Protein AF-A0A509LG08-F1 (afdb_monomer_lite)

pLDDT: mean 90.95, std 9.95, range [50.69, 98.44]

Sequence (136 aa):
MQNAITGLFDFDWSKVDVRCFDVALAITYFCAIWEGNQNGNRDGSLDMEKASIFFKAYQKAFTTEPGPLNGLELKYLPHMIKAANIYVINWVIQDFYNRELIIDPCIHIKYLQHYSRFLTWLEKKCNFNGLGKLFL

Radius of gyration: 16.13 Å; chains: 1; bounding box: 37×37×41 Å

Structure (mmCIF, N/CA/C/O backbone):
data_AF-A0A509LG08-F1
#
_entry.id   AF-A0A509LG08-F1
#
loop_
_atom_site.group_PDB
_atom_site.id
_atom_site.type_symbol
_atom_site.label_atom_id
_atom_site.label_alt_id
_atom_site.label_comp_id
_atom_site.label_asym_id
_atom_site.label_entity_id
_atom_site.label_seq_id
_atom_site.pdbx_PDB_ins_code
_atom_site.Cartn_x
_atom_site.Cartn_y
_atom_site.Cartn_z
_atom_site.occupancy
_atom_site.B_iso_or_equiv
_atom_site.auth_seq_id
_atom_site.auth_comp_id
_atom_site.auth_asym_id
_atom_site.auth_atom_id
_atom_site.pdbx_PDB_model_num
ATOM 1 N N . MET A 1 1 ? -23.347 10.550 -12.294 1.00 50.69 1 MET A N 1
ATOM 2 C CA . MET A 1 1 ? -22.754 9.231 -11.984 1.00 50.69 1 MET A CA 1
ATOM 3 C C . MET A 1 1 ? -22.430 9.201 -10.502 1.00 50.69 1 MET A C 1
ATOM 5 O O . MET A 1 1 ? -21.803 10.137 -10.027 1.00 50.69 1 MET A O 1
ATOM 9 N N . GLN A 1 2 ? -22.912 8.201 -9.763 1.00 61.72 2 GLN A N 1
ATOM 10 C CA . GLN A 1 2 ? -22.456 7.955 -8.392 1.00 61.72 2 GLN A CA 1
ATOM 11 C C . GLN A 1 2 ? -21.087 7.268 -8.471 1.00 61.72 2 GLN A C 1
ATOM 13 O O . GLN A 1 2 ? -20.982 6.204 -9.073 1.00 61.72 2 GLN A O 1
ATOM 18 N N . ASN A 1 3 ? -20.052 7.882 -7.893 1.00 84.81 3 ASN A N 1
ATOM 19 C CA . ASN A 1 3 ? -18.710 7.298 -7.771 1.00 84.81 3 ASN A CA 1
ATOM 20 C C . ASN A 1 3 ? -18.712 6.226 -6.668 1.00 84.81 3 ASN A C 1
ATOM 22 O O . ASN A 1 3 ? -18.149 6.431 -5.594 1.00 84.81 3 ASN A O 1
ATOM 26 N N . ALA A 1 4 ? -19.414 5.120 -6.905 1.00 87.69 4 ALA A N 1
ATOM 27 C CA . ALA A 1 4 ? -19.470 3.974 -6.006 1.00 87.69 4 ALA A CA 1
ATOM 28 C C . ALA A 1 4 ? -18.582 2.840 -6.534 1.00 87.69 4 ALA A C 1
ATOM 30 O O . ALA A 1 4 ? -18.490 2.629 -7.742 1.00 87.69 4 ALA A O 1
ATOM 31 N N . ILE A 1 5 ? -17.944 2.104 -5.620 1.00 88.31 5 ILE A N 1
ATOM 32 C CA . ILE A 1 5 ? -17.227 0.868 -5.951 1.00 88.31 5 ILE A CA 1
ATOM 33 C C . ILE A 1 5 ? -18.262 -0.162 -6.418 1.00 88.31 5 ILE A C 1
ATOM 35 O O . ILE A 1 5 ? -19.248 -0.397 -5.723 1.00 88.31 5 ILE A O 1
ATOM 39 N N . THR A 1 6 ? -18.051 -0.761 -7.590 1.00 93.12 6 THR A N 1
ATOM 40 C CA . THR A 1 6 ? -19.006 -1.693 -8.218 1.00 93.12 6 THR A CA 1
ATOM 41 C C . THR A 1 6 ? -18.628 -3.165 -8.065 1.00 93.12 6 THR A C 1
ATOM 43 O O . THR A 1 6 ? -19.471 -4.028 -8.293 1.00 93.12 6 THR A O 1
ATOM 46 N N . GLY A 1 7 ? -17.393 -3.469 -7.665 1.00 92.31 7 GLY A N 1
ATOM 47 C CA . GLY A 1 7 ? -16.939 -4.835 -7.434 1.00 92.31 7 GLY A CA 1
ATOM 48 C C . GLY A 1 7 ? -15.458 -4.919 -7.078 1.00 92.31 7 GLY A C 1
ATOM 49 O O . GLY A 1 7 ? -14.712 -3.954 -7.247 1.00 92.31 7 GLY A O 1
ATOM 50 N N . LEU A 1 8 ? -15.065 -6.090 -6.584 1.00 93.50 8 LEU A N 1
ATOM 51 C CA . LEU A 1 8 ? -13.684 -6.523 -6.391 1.00 93.50 8 LEU A CA 1
ATOM 52 C C . LEU A 1 8 ? -13.508 -7.807 -7.208 1.00 93.50 8 LEU A C 1
ATOM 54 O O . LEU A 1 8 ? -14.401 -8.654 -7.200 1.00 93.50 8 LEU A O 1
ATOM 58 N N . PHE A 1 9 ? -12.403 -7.926 -7.936 1.00 95.44 9 PHE A N 1
ATOM 59 C CA . PHE A 1 9 ? -12.124 -9.015 -8.877 1.00 95.44 9 PHE A CA 1
ATOM 60 C C . PHE A 1 9 ? -10.646 -9.421 -8.761 1.00 95.44 9 PHE A C 1
ATOM 62 O O . PHE A 1 9 ? -9.911 -8.768 -8.026 1.00 95.44 9 PHE A O 1
ATOM 69 N N . ASP A 1 10 ? -10.230 -10.451 -9.510 1.00 94.06 10 ASP A N 1
ATOM 70 C CA . ASP A 1 10 ? -8.848 -10.967 -9.540 1.00 94.06 10 ASP A CA 1
ATOM 71 C C . ASP A 1 10 ? -8.396 -11.574 -8.194 1.00 94.06 10 ASP A C 1
ATOM 73 O O . ASP A 1 10 ? -7.523 -11.076 -7.485 1.00 94.06 10 ASP A O 1
ATOM 77 N N . PHE A 1 11 ? -9.062 -12.668 -7.807 1.00 95.94 11 PHE A N 1
ATOM 78 C CA . PHE A 1 11 ? -8.801 -13.378 -6.551 1.00 95.94 11 PHE A CA 1
ATOM 79 C C . PHE A 1 11 ? -7.713 -14.459 -6.683 1.00 95.94 11 PHE A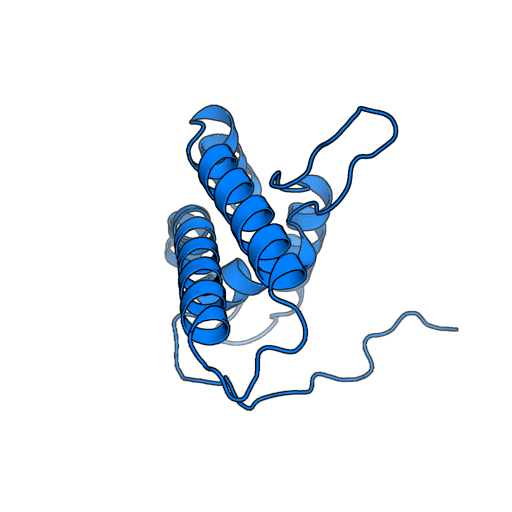 C 1
ATOM 81 O O . PHE A 1 11 ? -7.523 -15.225 -5.739 1.00 95.94 11 PHE A O 1
ATOM 88 N N . ASP A 1 12 ? -6.972 -14.511 -7.795 1.00 94.19 12 ASP A N 1
ATOM 89 C CA . ASP A 1 12 ? -5.991 -15.574 -8.079 1.00 94.19 12 ASP A CA 1
ATOM 90 C C . ASP A 1 12 ? -4.843 -15.619 -7.052 1.00 94.19 12 ASP A C 1
ATOM 92 O O . ASP A 1 12 ? -4.225 -16.661 -6.831 1.00 94.19 12 ASP A O 1
ATOM 96 N N . TRP A 1 13 ? -4.605 -14.502 -6.358 1.00 91.50 13 TRP A N 1
ATOM 97 C CA . TRP A 1 13 ? -3.598 -14.364 -5.300 1.00 91.50 13 TRP A CA 1
ATOM 98 C C . TRP A 1 13 ? -4.180 -14.332 -3.879 1.00 91.50 13 TRP A C 1
ATOM 100 O O . TRP A 1 13 ? -3.458 -14.060 -2.914 1.00 91.50 13 TRP A O 1
ATOM 110 N N . SER A 1 14 ? -5.475 -14.616 -3.727 1.00 93.81 14 SER A N 1
ATOM 111 C CA . SER A 1 14 ? -6.135 -14.630 -2.420 1.00 93.81 14 SER A CA 1
ATOM 112 C C . SER A 1 14 ? -5.677 -15.814 -1.578 1.00 93.81 14 SER A C 1
ATOM 114 O O . SER A 1 14 ? -5.645 -16.957 -2.032 1.00 93.81 14 SER A O 1
ATOM 116 N N . LYS A 1 15 ? -5.344 -15.548 -0.315 1.00 93.62 15 LYS A N 1
ATOM 117 C CA . LYS A 1 15 ? -4.876 -16.553 0.645 1.00 93.62 15 LYS A CA 1
ATOM 118 C C . LYS A 1 15 ? -5.185 -16.123 2.075 1.00 93.62 15 LYS A C 1
ATOM 120 O O . LYS A 1 15 ? -5.424 -14.948 2.339 1.00 93.62 15 LYS A O 1
ATOM 125 N N . VAL A 1 16 ? -5.162 -17.080 3.000 1.00 95.12 16 VAL A N 1
ATOM 126 C CA . VAL A 1 16 ? -5.257 -16.784 4.435 1.00 95.12 16 VAL A CA 1
ATOM 127 C C . VAL A 1 16 ? -3.949 -16.139 4.884 1.00 95.12 16 VAL A C 1
ATOM 129 O O . VAL A 1 16 ? -2.892 -16.761 4.802 1.00 95.12 16 VAL A O 1
ATOM 132 N N . ASP A 1 17 ? -4.034 -14.900 5.355 1.00 94.94 17 ASP A N 1
ATOM 133 C CA . ASP A 1 17 ? -2.900 -14.116 5.843 1.00 94.94 17 ASP A CA 1
ATOM 134 C C . ASP A 1 17 ? -3.363 -13.148 6.948 1.00 94.94 17 ASP A C 1
ATOM 136 O O . ASP A 1 17 ? -4.553 -13.050 7.267 1.00 94.94 17 ASP A O 1
ATOM 140 N N . VAL A 1 18 ? -2.428 -12.422 7.557 1.00 94.88 18 VAL A N 1
ATOM 141 C CA . VAL A 1 18 ? -2.746 -11.383 8.539 1.00 94.88 18 VAL A CA 1
ATOM 142 C C . VAL A 1 18 ? -3.395 -10.178 7.851 1.00 94.88 18 VAL A C 1
ATOM 144 O O . VAL A 1 18 ? -2.843 -9.592 6.923 1.00 94.88 18 VAL A O 1
ATOM 147 N N . ARG A 1 19 ? -4.566 -9.746 8.335 1.00 94.12 19 ARG A N 1
ATOM 148 C CA . ARG A 1 19 ? -5.355 -8.658 7.716 1.00 94.12 19 ARG A CA 1
ATOM 149 C C . ARG A 1 19 ? -4.575 -7.351 7.572 1.00 94.12 19 ARG A C 1
ATOM 151 O O . ARG A 1 19 ? -4.724 -6.635 6.589 1.00 94.12 19 ARG A O 1
ATOM 158 N N . CYS A 1 20 ? -3.724 -7.029 8.548 1.00 96.31 20 CYS A N 1
ATOM 159 C CA . CYS A 1 20 ? -2.900 -5.821 8.497 1.00 96.31 20 CYS A CA 1
ATOM 160 C C . CYS A 1 20 ? -1.863 -5.844 7.363 1.00 96.31 20 CYS A C 1
ATOM 162 O O . CYS A 1 20 ? -1.461 -4.774 6.911 1.00 96.31 20 CYS A O 1
ATOM 164 N N . PHE A 1 21 ? -1.460 -7.023 6.875 1.00 97.88 21 PHE A N 1
ATOM 165 C CA . PHE A 1 21 ? -0.631 -7.138 5.677 1.00 97.88 21 PHE A CA 1
ATOM 166 C C . PHE A 1 21 ? -1.426 -6.799 4.413 1.00 97.88 21 PHE A C 1
ATOM 168 O O . PHE A 1 21 ? -0.928 -6.046 3.584 1.00 97.88 21 PHE A O 1
ATOM 175 N N . ASP A 1 22 ? -2.674 -7.255 4.295 1.00 97.06 22 ASP A N 1
ATOM 176 C CA . ASP A 1 22 ? -3.538 -6.918 3.153 1.00 97.06 22 ASP A CA 1
ATOM 177 C C . ASP A 1 22 ? -3.817 -5.402 3.077 1.00 97.06 22 ASP A C 1
ATOM 179 O O . ASP A 1 22 ? -3.638 -4.758 2.041 1.00 97.06 22 ASP A O 1
ATOM 183 N N . VAL A 1 23 ? -4.102 -4.775 4.225 1.00 97.25 23 VAL A N 1
ATOM 184 C CA . VAL A 1 23 ? -4.216 -3.307 4.339 1.00 97.25 23 VAL A CA 1
ATOM 185 C C . VAL A 1 23 ? -2.910 -2.608 3.956 1.00 97.25 23 VAL A C 1
ATOM 187 O O . VAL A 1 23 ? -2.925 -1.595 3.254 1.00 97.25 23 VAL A O 1
ATOM 190 N N . ALA A 1 24 ? -1.768 -3.134 4.402 1.00 98.38 24 ALA A N 1
ATOM 191 C CA . ALA A 1 24 ? -0.459 -2.596 4.053 1.00 98.38 24 ALA A CA 1
ATOM 192 C C . ALA A 1 24 ? -0.151 -2.709 2.552 1.00 98.38 24 ALA A C 1
ATOM 194 O O . ALA A 1 24 ? 0.430 -1.788 1.969 1.00 98.38 24 ALA A O 1
ATOM 195 N N . LEU A 1 25 ? -0.556 -3.811 1.921 1.00 98.19 25 LEU A N 1
ATOM 196 C CA . LEU A 1 25 ? -0.405 -4.043 0.491 1.00 98.19 25 LEU A CA 1
ATOM 197 C C . LEU A 1 25 ? -1.282 -3.080 -0.315 1.00 98.19 25 LEU A C 1
ATOM 199 O O . LEU A 1 25 ? -0.786 -2.434 -1.238 1.00 98.19 25 LEU A O 1
ATOM 203 N N . ALA A 1 26 ? -2.532 -2.866 0.102 1.00 97.69 26 ALA A N 1
ATOM 204 C CA . ALA A 1 26 ? -3.402 -1.854 -0.489 1.00 97.69 26 ALA A CA 1
ATOM 205 C C . ALA A 1 26 ? -2.815 -0.434 -0.361 1.00 97.69 26 ALA A C 1
ATOM 207 O O . ALA A 1 26 ? -2.777 0.315 -1.338 1.00 97.69 26 ALA A O 1
ATOM 208 N N . ILE A 1 27 ? -2.282 -0.058 0.808 1.00 98.19 27 ILE A N 1
ATOM 209 C CA . ILE A 1 27 ? -1.593 1.233 0.988 1.00 98.19 27 ILE A CA 1
ATOM 210 C C . ILE A 1 27 ? -0.390 1.340 0.041 1.00 98.19 27 ILE A C 1
ATOM 212 O O . ILE A 1 27 ? -0.197 2.382 -0.584 1.00 98.19 27 ILE A O 1
ATOM 216 N N . THR A 1 28 ? 0.388 0.267 -0.102 1.00 98.00 28 THR A N 1
ATOM 217 C CA . THR A 1 28 ? 1.552 0.218 -0.998 1.00 98.00 28 THR A CA 1
ATOM 218 C C . THR A 1 28 ? 1.144 0.443 -2.453 1.00 98.00 28 THR A C 1
ATOM 220 O O . THR A 1 28 ? 1.737 1.284 -3.121 1.00 98.00 28 THR A O 1
ATOM 223 N N . TYR A 1 29 ? 0.100 -0.233 -2.939 1.00 95.88 29 TYR A N 1
ATOM 224 C CA . TYR A 1 29 ? -0.354 -0.084 -4.323 1.00 95.88 29 TYR A CA 1
ATOM 225 C C . TYR A 1 29 ? -1.028 1.257 -4.606 1.00 95.88 29 TYR A C 1
ATOM 227 O O . TYR A 1 29 ? -0.763 1.878 -5.635 1.00 95.88 29 TYR A O 1
ATOM 235 N N . PHE A 1 30 ? -1.905 1.716 -3.713 1.00 96.00 30 PHE A N 1
ATOM 236 C CA . PHE A 1 30 ? -2.752 2.871 -4.001 1.00 96.00 30 PHE A CA 1
ATOM 237 C C . PHE A 1 30 ? -2.164 4.199 -3.535 1.00 96.00 30 PHE A C 1
ATOM 239 O O . PHE A 1 30 ? -2.563 5.238 -4.064 1.00 96.00 30 PHE A O 1
ATOM 246 N N . CYS A 1 31 ? -1.264 4.202 -2.550 1.00 97.06 31 CYS A N 1
ATOM 247 C CA . CYS A 1 31 ? -0.783 5.434 -1.919 1.00 97.06 31 CYS A CA 1
ATOM 248 C C . CYS A 1 31 ? 0.700 5.726 -2.182 1.00 97.06 31 CYS A C 1
ATOM 250 O O . CYS A 1 31 ? 1.134 6.842 -1.896 1.00 97.06 31 CYS A O 1
ATOM 252 N N . ALA A 1 32 ? 1.478 4.788 -2.735 1.00 96.50 32 ALA A N 1
ATOM 253 C CA . ALA A 1 32 ? 2.816 5.098 -3.232 1.00 96.50 32 ALA A CA 1
ATOM 254 C C . ALA A 1 32 ? 2.726 5.950 -4.512 1.00 96.50 32 ALA A C 1
ATOM 256 O O . ALA A 1 32 ? 1.932 5.683 -5.416 1.00 96.50 32 ALA A O 1
ATOM 257 N N . ILE A 1 33 ? 3.522 7.014 -4.574 1.00 95.50 33 ILE A N 1
ATOM 258 C CA . ILE A 1 33 ? 3.502 7.987 -5.669 1.00 95.50 33 ILE A CA 1
ATOM 259 C C . ILE A 1 33 ? 4.409 7.496 -6.798 1.00 95.50 33 ILE A C 1
ATOM 261 O O . ILE A 1 33 ? 5.584 7.245 -6.551 1.00 95.50 33 ILE A O 1
ATOM 265 N N . TRP A 1 34 ? 3.878 7.398 -8.019 1.00 91.56 34 TRP A N 1
ATOM 266 C CA . TRP A 1 34 ? 4.606 6.950 -9.219 1.00 91.56 34 TRP A CA 1
ATOM 267 C C . TRP A 1 34 ? 5.240 8.079 -10.040 1.00 91.56 34 TRP A C 1
ATOM 269 O O . TRP A 1 34 ? 6.240 7.865 -10.721 1.00 91.56 34 TRP A O 1
ATOM 279 N N . GLU A 1 35 ? 4.657 9.278 -10.019 1.00 81.25 35 GLU A N 1
ATOM 280 C CA . GLU A 1 35 ? 5.105 10.404 -10.844 1.00 81.25 35 GLU A CA 1
ATOM 281 C C . GLU A 1 35 ? 5.157 11.704 -10.037 1.00 81.25 35 GLU A C 1
ATOM 283 O O . GLU A 1 35 ? 4.503 11.863 -9.002 1.00 81.25 35 GLU A O 1
ATOM 288 N N . GLY A 1 36 ? 5.992 12.638 -10.495 1.00 62.09 36 GLY A N 1
ATOM 289 C CA . GLY A 1 36 ? 6.129 13.950 -9.876 1.00 62.09 36 GLY A CA 1
ATOM 290 C C . GLY A 1 36 ? 4.849 14.777 -9.955 1.00 62.09 36 GLY A C 1
ATOM 291 O O . GLY A 1 36 ? 4.016 14.590 -10.834 1.00 62.09 36 GLY A O 1
ATOM 292 N N . ASN A 1 37 ? 4.710 15.729 -9.039 1.00 61.09 37 ASN A N 1
ATOM 293 C CA . ASN A 1 37 ? 3.699 16.779 -9.143 1.00 61.09 37 ASN A CA 1
ATOM 294 C C . ASN A 1 37 ? 4.386 18.127 -9.411 1.00 61.09 37 ASN A C 1
ATOM 296 O O . ASN A 1 37 ? 5.599 18.187 -9.615 1.00 61.09 37 ASN A O 1
ATOM 300 N N . GLN A 1 38 ? 3.631 19.228 -9.353 1.00 54.72 38 GLN A N 1
ATOM 301 C CA . GLN A 1 38 ? 4.178 20.588 -9.472 1.00 54.72 38 GLN A CA 1
ATOM 302 C C . GLN A 1 38 ? 5.336 20.915 -8.502 1.00 54.72 38 GLN A C 1
ATOM 304 O O . GLN A 1 38 ? 6.041 21.895 -8.716 1.00 54.72 38 GLN A O 1
ATOM 309 N N . ASN A 1 39 ? 5.570 20.090 -7.472 1.00 59.56 39 ASN A N 1
ATOM 310 C CA . ASN A 1 39 ? 6.638 20.247 -6.483 1.00 59.56 39 ASN A CA 1
ATOM 311 C C . ASN A 1 39 ? 7.845 19.316 -6.746 1.00 59.56 39 ASN A C 1
ATOM 313 O O . ASN A 1 39 ? 8.664 19.106 -5.851 1.00 59.56 39 ASN A O 1
ATOM 317 N N . GLY A 1 40 ? 7.958 18.748 -7.952 1.00 71.81 40 GLY A N 1
ATOM 318 C CA . GLY A 1 40 ? 9.074 17.903 -8.383 1.00 71.81 40 GLY A CA 1
ATOM 319 C C . GLY A 1 40 ? 8.768 16.402 -8.372 1.00 71.81 40 GLY A C 1
ATOM 320 O O . GLY A 1 40 ? 7.644 15.967 -8.116 1.00 71.81 40 GLY A O 1
ATOM 321 N N . ASN A 1 41 ? 9.786 15.591 -8.678 1.00 80.69 41 ASN A N 1
ATOM 322 C CA . ASN A 1 41 ? 9.659 14.135 -8.687 1.00 80.69 41 ASN A CA 1
ATOM 323 C C . ASN A 1 41 ? 9.533 13.590 -7.252 1.00 80.69 41 ASN A C 1
ATOM 325 O O . ASN A 1 41 ? 10.470 13.696 -6.461 1.00 80.69 41 ASN A O 1
ATOM 329 N N . ARG A 1 42 ? 8.375 13.003 -6.933 1.00 91.12 42 ARG A N 1
ATOM 330 C CA . ARG A 1 42 ? 8.079 12.361 -5.642 1.00 91.12 42 ARG A CA 1
ATOM 331 C C . ARG A 1 42 ? 7.949 10.841 -5.761 1.00 91.12 42 ARG A C 1
ATOM 333 O O . ARG A 1 42 ? 7.409 10.211 -4.852 1.00 91.12 42 ARG A O 1
ATOM 340 N N . ASP A 1 43 ? 8.423 10.275 -6.867 1.00 94.94 43 ASP A N 1
ATOM 341 C CA . ASP A 1 43 ? 8.388 8.842 -7.120 1.00 94.94 43 ASP A CA 1
ATOM 342 C C . ASP A 1 43 ? 9.014 8.038 -5.969 1.00 94.94 43 ASP A C 1
ATOM 344 O O . ASP A 1 43 ? 10.106 8.353 -5.484 1.00 94.94 43 ASP A O 1
ATOM 348 N N . GLY A 1 44 ? 8.293 7.014 -5.517 1.00 95.25 44 GLY A N 1
ATOM 349 C CA . GLY A 1 44 ? 8.675 6.189 -4.378 1.00 95.25 44 GLY A CA 1
ATOM 350 C C . GLY A 1 44 ? 8.551 6.913 -3.036 1.00 95.25 44 GLY A C 1
ATOM 351 O O . GLY A 1 44 ? 9.283 6.618 -2.100 1.00 95.25 44 GLY A O 1
ATOM 352 N N . SER A 1 45 ? 7.652 7.886 -2.903 1.00 96.00 45 SER A N 1
ATOM 353 C CA . SER A 1 45 ? 7.214 8.387 -1.593 1.00 96.00 45 SER A CA 1
ATOM 354 C C . SER A 1 45 ? 5.762 8.012 -1.325 1.00 96.00 45 SER A C 1
ATOM 356 O O . SER A 1 45 ? 5.021 7.709 -2.259 1.00 96.00 45 SER A O 1
ATOM 358 N N . LEU A 1 46 ? 5.346 8.017 -0.056 1.00 96.12 46 LEU A N 1
ATOM 359 C CA . LEU A 1 46 ? 3.945 7.800 0.294 1.00 96.12 46 LEU A CA 1
ATOM 360 C C . LEU A 1 46 ? 3.164 9.116 0.262 1.00 96.12 46 LEU A C 1
ATOM 362 O O . LEU A 1 46 ? 3.565 10.103 0.886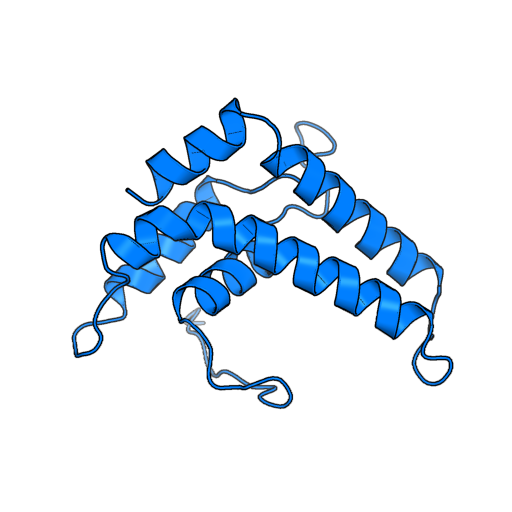 1.00 96.12 46 LEU A O 1
ATOM 366 N N . ASP A 1 47 ? 2.004 9.102 -0.382 1.00 95.81 47 ASP A N 1
ATOM 367 C CA . ASP A 1 47 ? 0.985 10.123 -0.190 1.00 95.81 47 ASP A CA 1
ATOM 368 C C . ASP A 1 47 ? 0.301 9.919 1.172 1.00 95.81 47 ASP A C 1
ATOM 370 O O . ASP A 1 47 ? -0.608 9.100 1.333 1.00 95.81 47 ASP A O 1
ATOM 374 N N . MET A 1 48 ? 0.779 10.656 2.177 1.00 95.44 48 MET A N 1
ATOM 375 C CA . MET A 1 48 ? 0.289 10.564 3.556 1.00 95.44 48 MET A CA 1
ATOM 376 C C . MET A 1 48 ? -1.187 10.965 3.689 1.00 95.44 48 MET A C 1
ATOM 378 O O . MET A 1 48 ? -1.891 10.436 4.547 1.00 95.44 48 MET A O 1
ATOM 382 N N . GLU A 1 49 ? -1.677 11.879 2.852 1.00 95.75 49 GLU A N 1
ATOM 383 C CA . GLU A 1 49 ? -3.077 12.300 2.889 1.00 95.75 49 GLU A CA 1
ATOM 384 C C . GLU A 1 49 ? -3.972 11.195 2.329 1.00 95.75 49 GLU A C 1
ATOM 386 O O . GLU A 1 49 ? -4.917 10.761 2.996 1.00 95.75 49 GLU A O 1
ATOM 391 N N . LYS A 1 50 ? -3.615 10.658 1.156 1.00 96.25 50 LYS A N 1
ATOM 392 C CA . LYS A 1 50 ? -4.338 9.542 0.538 1.00 96.25 50 LYS A CA 1
ATOM 393 C C . LYS A 1 50 ? -4.338 8.299 1.429 1.00 96.25 50 LYS A C 1
ATOM 395 O O . LYS A 1 50 ? -5.390 7.685 1.609 1.00 96.25 50 LYS A O 1
ATOM 400 N N . ALA A 1 51 ? -3.201 7.977 2.050 1.00 97.56 51 ALA A N 1
ATOM 401 C CA . ALA A 1 51 ? -3.095 6.875 3.004 1.00 97.56 51 ALA A CA 1
ATOM 402 C C . ALA A 1 51 ? -4.006 7.081 4.227 1.00 97.56 51 ALA A C 1
ATOM 404 O O . ALA A 1 51 ? -4.668 6.141 4.662 1.00 97.56 51 ALA A O 1
ATOM 405 N N . SER A 1 52 ? -4.100 8.311 4.751 1.00 97.06 52 SER A N 1
ATOM 406 C CA . SER A 1 52 ? -5.005 8.636 5.861 1.00 97.06 52 SER A CA 1
ATOM 407 C C . SER A 1 52 ? -6.477 8.487 5.470 1.00 97.06 52 SER A C 1
ATOM 409 O O . SER A 1 52 ? -7.257 7.914 6.233 1.00 97.06 52 SER A O 1
ATOM 411 N N . ILE A 1 53 ? -6.864 8.963 4.281 1.00 96.94 53 ILE A N 1
ATOM 412 C CA . ILE A 1 53 ? -8.233 8.830 3.759 1.00 96.94 53 ILE A CA 1
ATOM 413 C C . ILE A 1 53 ? -8.600 7.352 3.600 1.00 96.94 53 ILE A C 1
ATOM 415 O O . ILE A 1 53 ? -9.633 6.921 4.116 1.00 96.94 53 ILE A O 1
ATOM 419 N N . PHE A 1 54 ? -7.736 6.575 2.940 1.00 96.44 54 PHE A N 1
ATOM 420 C CA . PHE A 1 54 ? -7.922 5.138 2.752 1.00 96.44 54 PHE A CA 1
ATOM 421 C C . PHE A 1 54 ? -8.080 4.415 4.094 1.00 96.44 54 PHE A C 1
ATOM 423 O O . PHE A 1 54 ? -9.060 3.705 4.309 1.00 96.44 54 PHE A O 1
ATOM 430 N N . PHE A 1 55 ? -7.156 4.643 5.028 1.00 96.56 55 PHE A N 1
ATOM 431 C CA . PHE A 1 55 ? -7.150 3.956 6.314 1.00 96.56 55 PHE A CA 1
ATOM 432 C C . PHE A 1 55 ? -8.379 4.286 7.172 1.00 96.56 55 PHE A C 1
ATOM 434 O O . PHE A 1 55 ? -8.991 3.388 7.749 1.00 96.56 55 PHE A O 1
ATOM 441 N N . LYS A 1 56 ? -8.807 5.555 7.218 1.00 96.00 56 LYS A N 1
ATOM 442 C CA . LYS A 1 56 ? -10.036 5.946 7.931 1.00 96.00 56 LYS A CA 1
ATOM 443 C C . LYS A 1 56 ? -11.276 5.294 7.326 1.00 96.00 56 LYS A C 1
ATOM 445 O O . LYS A 1 56 ? -12.161 4.871 8.069 1.00 96.00 56 LYS A O 1
ATOM 450 N N . ALA A 1 57 ? -11.344 5.207 5.996 1.00 94.81 57 ALA A N 1
ATOM 451 C CA . ALA A 1 57 ? -12.432 4.518 5.313 1.00 94.81 57 ALA A CA 1
ATOM 452 C C . ALA A 1 57 ? -12.432 3.016 5.636 1.00 94.81 57 ALA A C 1
ATOM 454 O O . ALA A 1 57 ? -13.487 2.484 5.976 1.00 94.81 57 ALA A O 1
ATOM 455 N N . TYR A 1 58 ? -11.260 2.369 5.623 1.00 94.50 58 TYR A N 1
ATOM 456 C CA . TYR A 1 58 ? -11.101 0.968 6.017 1.00 94.50 58 TYR A CA 1
ATOM 457 C C . TYR A 1 58 ? -11.602 0.733 7.447 1.00 94.50 58 TYR A C 1
ATOM 459 O O . TYR A 1 58 ? -12.508 -0.068 7.645 1.00 94.50 58 TYR A O 1
ATOM 467 N N . GLN A 1 59 ? -11.101 1.482 8.438 1.00 94.38 59 GLN A N 1
ATOM 468 C CA . GLN A 1 59 ? -11.519 1.321 9.838 1.00 94.38 59 GLN A CA 1
ATOM 469 C C . GLN A 1 59 ? -13.031 1.539 10.025 1.00 94.38 59 GLN A C 1
ATOM 471 O O . GLN A 1 59 ? -13.650 0.850 10.827 1.00 94.38 59 GLN A O 1
ATOM 476 N N . LYS A 1 60 ? -13.641 2.475 9.282 1.00 94.19 60 LYS A N 1
ATOM 477 C CA . LYS A 1 60 ? -15.082 2.773 9.366 1.00 94.19 60 LYS A CA 1
ATOM 478 C C . LYS A 1 60 ? -15.965 1.709 8.704 1.00 94.19 60 LYS A C 1
ATOM 480 O O . LYS A 1 60 ? -17.130 1.588 9.073 1.00 94.19 60 LYS A O 1
ATOM 485 N N . ALA A 1 61 ? -15.449 0.976 7.719 1.00 91.25 61 ALA A N 1
ATOM 486 C CA . ALA A 1 61 ? -16.229 -0.008 6.973 1.00 91.25 61 ALA A CA 1
ATOM 487 C C . ALA A 1 61 ? -16.624 -1.232 7.820 1.00 91.25 61 ALA A C 1
ATOM 489 O O . ALA A 1 61 ? -17.625 -1.879 7.517 1.00 91.25 61 ALA A O 1
ATOM 490 N N . PHE A 1 62 ? -15.884 -1.535 8.891 1.00 85.06 62 PHE A N 1
ATOM 491 C CA . PHE A 1 62 ? -16.157 -2.687 9.749 1.00 85.06 62 PHE A CA 1
ATOM 492 C C . PHE A 1 62 ? -17.039 -2.305 10.937 1.00 85.06 62 PHE A C 1
ATOM 494 O O . PHE A 1 62 ? -16.599 -1.638 11.872 1.00 85.06 62 PHE A O 1
ATOM 501 N N . THR A 1 63 ? -18.287 -2.772 10.914 1.00 75.69 63 THR A N 1
ATOM 502 C CA . THR A 1 63 ? -19.263 -2.616 12.007 1.00 75.69 63 THR A CA 1
ATOM 503 C C . THR A 1 63 ? -19.486 -3.905 12.804 1.00 75.69 63 THR A C 1
ATOM 505 O O . THR A 1 63 ? -20.195 -3.886 13.808 1.00 75.69 63 THR A O 1
ATOM 508 N N . THR A 1 64 ? -18.877 -5.017 12.382 1.00 77.94 64 THR A N 1
ATOM 509 C CA . THR A 1 64 ? -19.020 -6.355 12.980 1.00 77.94 64 THR A CA 1
ATOM 510 C C . THR A 1 64 ? -17.671 -7.064 13.091 1.00 77.94 64 THR A C 1
ATOM 512 O O . THR A 1 64 ? -16.701 -6.653 12.455 1.00 77.94 64 THR A O 1
ATOM 515 N N . GLU A 1 65 ? -17.620 -8.150 13.868 1.00 82.19 65 GLU A N 1
ATOM 516 C CA . GLU A 1 65 ? -16.446 -9.023 14.036 1.00 82.19 65 GLU A CA 1
ATOM 517 C C . GLU A 1 65 ? -15.828 -9.453 12.687 1.00 82.19 65 GLU A C 1
ATOM 519 O O . GLU 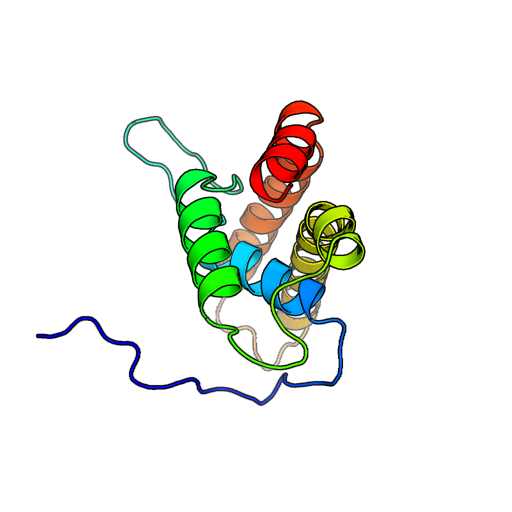A 1 65 ? -16.579 -9.777 11.761 1.00 82.19 65 GLU A O 1
ATOM 524 N N . PRO A 1 66 ? -14.484 -9.471 12.546 1.00 82.88 66 PRO A N 1
ATOM 525 C CA . PRO A 1 66 ? -13.460 -9.189 13.567 1.00 82.88 66 PRO A CA 1
ATOM 526 C C . PRO A 1 66 ? -13.204 -7.694 13.852 1.00 82.88 66 PRO A C 1
ATOM 528 O O . PRO A 1 66 ? -12.245 -7.341 14.535 1.00 82.88 66 PRO A O 1
ATOM 531 N N . GLY A 1 67 ? -14.034 -6.798 13.313 1.00 90.88 67 GLY A N 1
ATOM 532 C CA . GLY A 1 67 ? -13.958 -5.359 13.547 1.00 90.88 67 GLY A CA 1
ATOM 533 C C . GLY A 1 67 ? -12.789 -4.668 12.833 1.00 90.88 67 GLY A C 1
ATOM 534 O O . GLY A 1 67 ? -12.084 -5.287 12.025 1.00 90.88 67 GLY A O 1
ATOM 535 N N . PRO A 1 68 ? -12.576 -3.371 13.120 1.00 94.00 68 PRO A N 1
ATOM 536 C CA . PRO A 1 68 ? -11.423 -2.610 12.640 1.00 94.00 68 PRO A CA 1
ATOM 537 C C . PRO A 1 68 ? -10.088 -3.254 13.058 1.00 94.00 68 PRO A C 1
ATOM 539 O O . PRO A 1 68 ? -10.050 -4.134 13.921 1.00 94.00 68 PRO A O 1
ATOM 542 N N . LEU A 1 69 ? -8.967 -2.802 12.483 1.00 95.38 69 LEU A N 1
ATOM 543 C CA . LEU A 1 69 ? -7.648 -3.230 12.957 1.00 95.38 69 LEU A CA 1
ATOM 544 C C . LEU A 1 69 ? -7.480 -2.862 14.435 1.00 95.38 69 LEU A C 1
ATOM 546 O O . LEU A 1 69 ? -7.716 -1.715 14.830 1.00 95.38 69 LEU A O 1
ATOM 550 N N . ASN A 1 70 ? -7.061 -3.839 15.236 1.00 93.94 70 ASN A N 1
ATOM 551 C CA . ASN A 1 70 ? -6.843 -3.679 16.669 1.00 93.94 70 ASN A CA 1
ATOM 552 C C . ASN A 1 70 ? -5.474 -3.043 16.975 1.00 93.94 70 ASN A C 1
ATOM 554 O O . ASN A 1 70 ? -4.626 -2.882 16.100 1.00 93.94 70 ASN A O 1
ATOM 558 N N . GLY A 1 71 ? -5.212 -2.717 18.244 1.00 94.50 71 GLY A N 1
ATOM 559 C CA . GLY A 1 71 ? -3.969 -2.043 18.641 1.00 94.50 71 GLY A CA 1
ATOM 560 C C . GLY A 1 71 ? -2.678 -2.786 18.262 1.00 94.50 71 GLY A C 1
ATOM 561 O O . GLY A 1 71 ? -1.670 -2.142 17.975 1.00 94.50 71 GLY A O 1
ATOM 562 N N . LEU A 1 72 ? -2.694 -4.124 18.215 1.00 95.31 72 LEU A N 1
ATOM 563 C CA . LEU A 1 72 ? -1.535 -4.913 17.793 1.00 95.31 72 LEU A CA 1
ATOM 564 C C . LEU A 1 72 ? -1.319 -4.793 16.281 1.00 95.31 72 LEU A C 1
ATOM 566 O O . LEU A 1 72 ? -0.204 -4.533 15.835 1.00 95.31 72 LEU A O 1
ATOM 570 N N . GLU A 1 73 ? -2.392 -4.925 15.503 1.00 96.88 73 GLU A N 1
ATOM 571 C CA . GLU A 1 73 ? -2.372 -4.746 14.051 1.00 96.88 73 GLU A CA 1
ATOM 572 C C . GLU A 1 73 ? -1.911 -3.332 13.672 1.00 96.88 73 GLU A C 1
ATOM 574 O O . GLU A 1 73 ? -1.041 -3.190 12.817 1.00 96.88 73 GLU A O 1
ATOM 579 N N . LEU A 1 74 ? -2.406 -2.297 14.358 1.00 96.88 74 LEU A N 1
ATOM 580 C CA . LEU A 1 74 ? -2.007 -0.901 14.137 1.00 96.88 74 LEU A CA 1
ATOM 581 C C . LEU A 1 74 ? -0.540 -0.650 14.479 1.00 96.88 74 LEU A C 1
ATOM 583 O O . LEU A 1 74 ? 0.178 -0.014 13.707 1.00 96.88 74 LEU A O 1
ATOM 587 N N . LYS A 1 75 ? -0.067 -1.200 15.602 1.00 95.62 75 LYS A N 1
ATOM 588 C CA . LYS A 1 75 ? 1.340 -1.110 16.006 1.00 95.62 75 LYS A CA 1
ATOM 589 C C . LYS A 1 75 ? 2.273 -1.685 14.937 1.00 95.62 75 LYS A C 1
ATOM 591 O O . LYS A 1 75 ? 3.349 -1.134 14.709 1.00 95.62 75 LYS A O 1
ATOM 596 N N . TYR A 1 76 ? 1.878 -2.783 14.294 1.00 97.06 76 TYR A N 1
ATOM 597 C CA . TYR A 1 76 ? 2.692 -3.439 13.271 1.00 97.06 76 TYR A CA 1
ATOM 598 C C . TYR A 1 76 ? 2.419 -2.961 11.845 1.00 97.06 76 TYR A C 1
ATOM 600 O O . TYR A 1 76 ? 3.238 -3.235 10.971 1.00 97.06 76 TYR A O 1
ATOM 608 N N . LEU A 1 77 ? 1.353 -2.201 11.592 1.00 97.75 77 LEU A N 1
ATOM 609 C CA . LEU A 1 77 ? 0.999 -1.741 10.250 1.00 97.75 77 LEU A CA 1
ATOM 610 C C . LEU A 1 77 ? 2.144 -0.990 9.531 1.00 97.75 77 LEU A C 1
ATOM 612 O O . LEU A 1 77 ? 2.427 -1.337 8.385 1.00 97.75 77 LEU A O 1
ATOM 616 N N . PRO A 1 78 ? 2.906 -0.068 10.165 1.00 97.25 78 PRO A N 1
ATOM 617 C CA . PRO A 1 78 ? 4.082 0.539 9.527 1.00 97.25 78 PRO A CA 1
ATOM 618 C C . PRO A 1 78 ? 5.151 -0.476 9.091 1.00 97.25 78 PRO A C 1
ATOM 620 O O . PRO A 1 78 ? 5.790 -0.307 8.053 1.00 97.25 78 PRO A O 1
ATOM 623 N N . HIS A 1 79 ? 5.348 -1.541 9.872 1.00 97.31 79 HIS A N 1
ATOM 624 C CA . HIS A 1 79 ? 6.269 -2.625 9.527 1.00 97.31 79 HIS A CA 1
ATOM 625 C C . HIS A 1 79 ? 5.706 -3.499 8.403 1.00 97.31 79 HIS A C 1
ATOM 627 O O . HIS A 1 79 ? 6.452 -3.904 7.515 1.00 97.31 79 HIS A O 1
ATOM 633 N N . MET A 1 80 ? 4.393 -3.732 8.396 1.00 98.25 80 MET A N 1
ATOM 634 C CA . MET A 1 80 ? 3.725 -4.466 7.327 1.00 98.25 80 MET A CA 1
ATOM 635 C C . MET A 1 80 ? 3.763 -3.713 5.998 1.00 98.25 80 MET A C 1
ATOM 637 O O . MET A 1 80 ? 3.907 -4.357 4.971 1.00 98.25 80 MET A O 1
ATOM 641 N N . ILE A 1 81 ? 3.744 -2.374 5.982 1.00 98.44 81 ILE A N 1
ATOM 642 C CA . ILE A 1 81 ? 3.935 -1.587 4.744 1.00 98.44 81 ILE A CA 1
ATOM 643 C C . ILE A 1 81 ? 5.331 -1.824 4.155 1.00 98.44 81 ILE A C 1
ATOM 645 O O . ILE A 1 81 ? 5.472 -2.015 2.948 1.00 98.44 81 ILE A O 1
ATOM 649 N N . LYS A 1 82 ? 6.370 -1.900 4.998 1.00 97.81 82 LYS A N 1
ATOM 650 C CA . LYS A 1 82 ? 7.709 -2.309 4.540 1.00 97.81 82 LYS A CA 1
ATOM 651 C C . LYS A 1 82 ? 7.708 -3.738 3.999 1.00 97.81 82 LYS A C 1
ATOM 653 O O . LYS A 1 82 ? 8.254 -3.975 2.924 1.00 97.81 82 LYS A O 1
ATOM 658 N N . ALA A 1 83 ? 7.092 -4.674 4.722 1.00 98.12 83 ALA A N 1
ATOM 659 C CA . ALA A 1 83 ? 7.013 -6.072 4.305 1.00 98.12 83 ALA A CA 1
ATOM 660 C C . ALA A 1 83 ? 6.253 -6.236 2.978 1.00 98.12 83 ALA A C 1
ATOM 662 O O . ALA A 1 83 ? 6.716 -6.956 2.099 1.00 98.12 83 ALA A O 1
ATOM 663 N N . ALA A 1 84 ? 5.143 -5.518 2.797 1.00 98.25 84 ALA A N 1
ATOM 664 C CA . ALA A 1 84 ? 4.363 -5.491 1.566 1.00 98.25 84 ALA A CA 1
ATOM 665 C C . ALA A 1 84 ? 5.183 -4.933 0.396 1.00 98.25 84 ALA A C 1
ATOM 667 O O . ALA A 1 84 ? 5.212 -5.531 -0.674 1.00 98.25 84 ALA A O 1
ATOM 668 N N . ASN A 1 85 ? 5.936 -3.851 0.602 1.00 98.38 85 ASN A N 1
ATOM 669 C CA . ASN A 1 85 ? 6.835 -3.337 -0.429 1.00 98.38 85 ASN A CA 1
ATOM 670 C C . ASN A 1 85 ? 7.928 -4.353 -0.820 1.00 98.38 85 ASN A C 1
ATOM 672 O O . ASN A 1 85 ? 8.204 -4.536 -2.001 1.00 98.38 85 ASN A O 1
ATOM 676 N N . ILE A 1 86 ? 8.524 -5.057 0.151 1.00 98.19 86 ILE A N 1
ATOM 677 C CA . ILE A 1 86 ? 9.502 -6.130 -0.117 1.00 98.19 86 ILE A CA 1
ATOM 678 C C . ILE A 1 86 ? 8.850 -7.290 -0.878 1.00 98.19 86 ILE A C 1
ATOM 680 O O . ILE A 1 86 ? 9.449 -7.816 -1.815 1.00 98.19 86 ILE A O 1
ATOM 684 N N . TYR A 1 87 ? 7.622 -7.665 -0.510 1.00 97.38 87 TYR A N 1
ATOM 685 C CA . TYR A 1 87 ? 6.838 -8.670 -1.223 1.00 97.38 87 TYR A CA 1
ATOM 686 C C . TYR A 1 87 ? 6.658 -8.290 -2.697 1.00 97.38 87 TYR A C 1
ATOM 688 O O . TYR A 1 87 ? 6.928 -9.114 -3.571 1.00 97.38 87 TYR A O 1
ATOM 696 N N . VAL A 1 88 ? 6.301 -7.033 -2.983 1.00 96.94 88 VAL A N 1
ATOM 697 C CA . VAL A 1 88 ? 6.155 -6.551 -4.361 1.00 96.94 88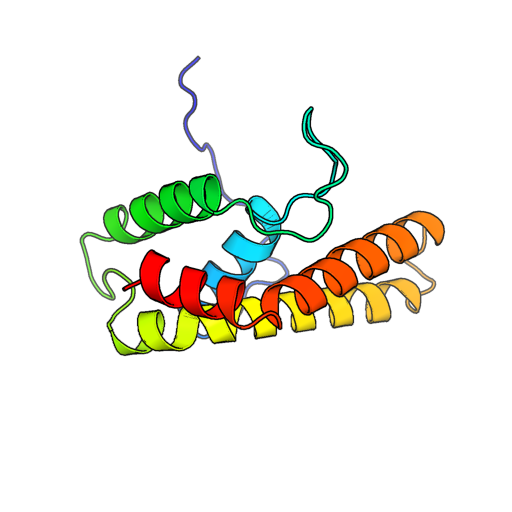 VAL A CA 1
ATOM 698 C C . VAL A 1 88 ? 7.498 -6.522 -5.093 1.00 96.94 88 VAL A C 1
ATOM 700 O O . VAL A 1 88 ? 7.566 -6.986 -6.223 1.00 96.94 88 VAL A O 1
ATOM 703 N N . ILE A 1 89 ? 8.590 -6.070 -4.464 1.00 97.12 89 ILE A N 1
ATOM 704 C CA . ILE A 1 89 ? 9.933 -6.130 -5.075 1.00 97.12 89 ILE A CA 1
ATOM 705 C C . ILE A 1 89 ? 10.285 -7.566 -5.469 1.00 97.12 89 ILE A C 1
ATOM 707 O O . ILE A 1 89 ? 10.744 -7.799 -6.586 1.00 97.12 89 ILE A O 1
ATOM 711 N N . ASN A 1 90 ? 10.061 -8.530 -4.571 1.00 96.19 90 ASN A N 1
ATOM 712 C CA . ASN A 1 90 ? 10.303 -9.936 -4.869 1.00 96.19 90 ASN A CA 1
ATOM 713 C C . ASN A 1 90 ? 9.437 -10.407 -6.042 1.00 96.19 90 ASN A C 1
ATOM 715 O O . ASN A 1 90 ? 9.960 -11.059 -6.938 1.00 96.19 90 ASN A O 1
ATOM 719 N N . TRP A 1 91 ? 8.152 -10.043 -6.069 1.00 93.56 91 TRP A N 1
ATOM 720 C CA . TRP A 1 91 ? 7.267 -10.367 -7.186 1.00 93.56 91 TRP A CA 1
ATOM 721 C C . TRP A 1 91 ? 7.801 -9.819 -8.517 1.00 93.56 91 TRP A C 1
ATOM 723 O O . TRP A 1 91 ? 7.954 -10.593 -9.455 1.00 93.56 91 TRP A O 1
ATOM 733 N N . VAL A 1 92 ? 8.204 -8.543 -8.578 1.00 92.94 92 VAL A N 1
ATOM 734 C CA . VAL A 1 92 ? 8.760 -7.945 -9.808 1.00 92.94 92 VAL A CA 1
ATOM 735 C C . VAL A 1 92 ? 10.046 -8.657 -10.250 1.00 92.94 92 VAL A C 1
ATOM 737 O O . VAL A 1 92 ? 10.270 -8.837 -11.444 1.00 92.94 92 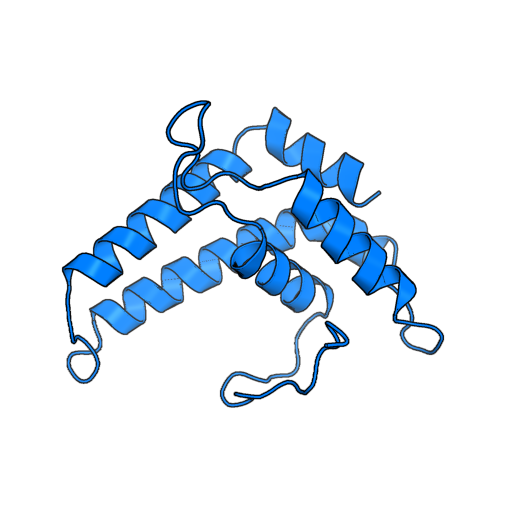VAL A O 1
ATOM 740 N N . ILE A 1 93 ? 10.899 -9.080 -9.312 1.00 92.69 93 ILE A N 1
ATOM 741 C CA . ILE A 1 93 ? 12.118 -9.841 -9.633 1.00 92.69 93 ILE A CA 1
ATOM 742 C C . ILE A 1 93 ? 11.767 -11.216 -10.209 1.00 92.69 93 ILE A C 1
ATOM 744 O O . ILE A 1 93 ? 12.356 -11.616 -11.210 1.00 92.69 93 ILE A O 1
ATOM 748 N N . GLN A 1 94 ? 10.836 -11.943 -9.587 1.00 91.94 94 GLN A N 1
ATOM 749 C CA . GLN A 1 94 ? 10.410 -13.259 -10.074 1.00 91.94 94 GLN A CA 1
ATOM 750 C C . GLN A 1 94 ? 9.787 -13.150 -11.470 1.00 91.94 94 GLN A C 1
ATOM 752 O O . GLN A 1 94 ? 10.147 -13.923 -12.355 1.00 91.94 94 GLN A O 1
ATOM 757 N N . ASP A 1 95 ? 8.924 -12.154 -11.678 1.00 88.75 95 ASP A N 1
ATOM 758 C CA . ASP A 1 95 ? 8.276 -11.891 -12.964 1.00 88.75 95 ASP A CA 1
ATOM 759 C C . ASP A 1 95 ? 9.303 -11.546 -14.054 1.00 88.75 95 ASP A C 1
ATOM 761 O O . ASP A 1 95 ? 9.302 -12.142 -15.128 1.00 88.75 95 ASP A O 1
ATOM 765 N N . PHE A 1 96 ? 10.300 -10.712 -13.730 1.00 88.31 96 PHE A N 1
ATOM 766 C CA . PHE A 1 96 ? 11.391 -10.367 -14.648 1.00 88.31 96 PHE A CA 1
ATOM 767 C C . PHE A 1 96 ? 12.208 -11.578 -15.122 1.00 88.31 96 PHE A C 1
ATOM 769 O O . PHE A 1 96 ? 12.756 -11.552 -16.221 1.00 88.31 96 PHE A O 1
ATOM 776 N N . TYR A 1 97 ? 12.343 -12.629 -14.310 1.00 87.81 97 TYR A N 1
ATOM 777 C CA . TYR A 1 97 ? 13.046 -13.852 -14.716 1.00 87.81 97 TYR A CA 1
ATOM 778 C C . TYR A 1 97 ? 12.124 -14.897 -15.353 1.00 87.81 97 TYR A C 1
ATOM 780 O O . TYR A 1 97 ? 12.620 -15.855 -15.958 1.00 87.81 97 TYR A O 1
ATOM 788 N N . ASN A 1 98 ? 10.805 -14.716 -15.273 1.00 85.81 98 ASN A N 1
ATOM 789 C CA . ASN A 1 98 ? 9.842 -15.599 -15.904 1.00 85.81 98 ASN A CA 1
ATOM 790 C C . ASN A 1 98 ? 9.699 -15.261 -17.397 1.00 85.81 98 ASN A C 1
ATOM 792 O O . ASN A 1 98 ? 8.888 -14.434 -17.807 1.00 85.81 98 ASN A O 1
ATOM 796 N N . ARG A 1 99 ? 10.507 -15.928 -18.232 1.00 67.00 99 ARG A N 1
ATOM 797 C CA . ARG A 1 99 ? 10.627 -15.670 -19.682 1.00 67.00 99 ARG A CA 1
ATOM 798 C C . ARG A 1 99 ? 9.318 -15.774 -20.474 1.00 67.00 99 ARG A C 1
ATOM 800 O O . ARG A 1 99 ? 9.288 -15.302 -21.605 1.00 67.00 99 ARG A O 1
ATOM 807 N N . GLU A 1 100 ? 8.275 -16.377 -19.913 1.00 71.62 100 GLU A N 1
ATOM 808 C CA . GLU A 1 100 ? 6.961 -16.499 -20.554 1.00 71.62 100 GLU A CA 1
ATOM 809 C C . GLU A 1 100 ? 6.111 -15.220 -20.441 1.00 71.62 100 GLU A C 1
ATOM 811 O O . GLU A 1 100 ? 5.176 -15.043 -21.218 1.00 71.62 100 GLU A O 1
ATOM 816 N N . LEU A 1 101 ? 6.448 -14.310 -19.517 1.00 65.31 101 LEU A N 1
ATOM 817 C CA . LEU A 1 101 ? 5.643 -13.127 -19.175 1.00 65.31 101 LEU A CA 1
ATOM 818 C C . LEU A 1 101 ? 6.316 -11.789 -19.526 1.00 65.31 101 LEU A C 1
ATOM 820 O O . LEU A 1 101 ? 5.681 -10.735 -19.461 1.00 65.31 101 LEU A O 1
ATOM 824 N N . ILE A 1 102 ? 7.590 -11.801 -19.931 1.00 65.25 102 ILE A N 1
ATOM 825 C CA . ILE A 1 102 ? 8.339 -10.569 -20.210 1.00 65.25 102 ILE A CA 1
ATOM 826 C C . ILE A 1 102 ? 7.886 -9.971 -21.545 1.00 65.25 102 ILE A C 1
ATOM 828 O O . ILE A 1 102 ? 8.394 -10.320 -22.610 1.00 65.25 102 ILE A O 1
ATOM 832 N N . ILE A 1 103 ? 6.959 -9.019 -21.475 1.00 66.00 103 ILE A N 1
ATOM 833 C CA . ILE A 1 103 ? 6.539 -8.214 -22.630 1.00 66.00 103 ILE A CA 1
ATOM 834 C C . ILE A 1 103 ? 7.528 -7.056 -22.861 1.00 66.00 103 ILE A C 1
ATOM 836 O O . ILE A 1 103 ? 7.890 -6.773 -24.001 1.00 66.00 103 ILE A O 1
ATOM 840 N N . ASP A 1 104 ? 8.006 -6.414 -21.783 1.00 81.06 104 ASP A N 1
ATOM 841 C CA . ASP A 1 104 ? 8.992 -5.324 -21.833 1.00 81.06 104 ASP A CA 1
ATOM 842 C C . ASP A 1 104 ? 9.872 -5.278 -20.555 1.00 81.06 104 ASP A C 1
ATOM 844 O O . ASP A 1 104 ? 9.382 -4.972 -19.457 1.00 81.06 104 ASP A O 1
ATOM 848 N N . PRO A 1 105 ? 11.189 -5.541 -20.664 1.00 83.19 105 PRO A N 1
ATOM 849 C CA . PRO A 1 105 ? 12.142 -5.398 -19.561 1.00 83.19 105 PRO A CA 1
ATOM 850 C C . PRO A 1 105 ? 12.188 -3.991 -18.942 1.00 83.19 105 PRO A C 1
ATOM 852 O O . PRO A 1 105 ? 12.453 -3.850 -17.746 1.00 83.19 105 PRO A O 1
ATOM 855 N N . CYS A 1 106 ? 11.920 -2.937 -19.720 1.00 87.31 106 CYS A N 1
ATOM 856 C CA . CYS A 1 106 ? 11.965 -1.556 -19.236 1.00 87.31 106 CYS A CA 1
ATOM 857 C C . CYS A 1 106 ? 10.883 -1.275 -18.183 1.00 87.31 106 CYS A C 1
ATOM 859 O O . CYS A 1 106 ? 11.132 -0.523 -17.236 1.00 87.31 106 CYS A O 1
ATOM 861 N N . ILE A 1 107 ? 9.709 -1.907 -18.300 1.00 86.44 107 ILE A N 1
ATOM 862 C CA . ILE A 1 107 ? 8.613 -1.770 -17.328 1.00 86.44 107 ILE A CA 1
ATOM 863 C C . ILE A 1 107 ? 9.035 -2.332 -15.966 1.00 86.44 107 ILE A C 1
ATOM 865 O O . ILE A 1 107 ? 8.884 -1.662 -14.944 1.00 86.44 107 ILE A O 1
ATOM 869 N N . HIS A 1 108 ? 9.656 -3.511 -15.952 1.00 89.06 108 HIS A N 1
ATOM 870 C CA . HIS A 1 108 ? 10.153 -4.143 -14.730 1.00 89.06 108 HIS A CA 1
ATOM 871 C C . HIS A 1 108 ? 11.234 -3.304 -14.050 1.00 89.06 108 HIS A C 1
ATOM 873 O O . HIS A 1 108 ? 11.217 -3.136 -12.832 1.00 89.06 108 HIS A O 1
ATOM 879 N N . ILE A 1 109 ? 12.146 -2.715 -14.832 1.00 90.75 109 ILE A N 1
ATOM 880 C CA . ILE A 1 109 ? 13.151 -1.784 -14.307 1.00 90.75 109 ILE A CA 1
ATOM 881 C C . ILE A 1 109 ? 12.467 -0.573 -13.660 1.00 90.75 109 ILE A C 1
ATOM 883 O O . ILE A 1 109 ? 12.855 -0.177 -12.559 1.00 90.75 109 ILE A O 1
ATOM 887 N N . LYS A 1 110 ? 11.430 -0.002 -14.292 1.00 92.06 110 LYS A N 1
ATOM 888 C CA . LYS A 1 110 ? 10.664 1.123 -13.729 1.00 92.06 110 LYS A CA 1
ATOM 889 C C . LYS A 1 110 ? 9.993 0.736 -12.404 1.00 92.06 110 LYS A C 1
ATOM 891 O O . LYS A 1 110 ? 10.071 1.500 -11.444 1.00 92.06 110 LYS A O 1
ATOM 896 N N . TYR A 1 111 ? 9.407 -0.458 -12.318 1.00 93.56 111 TYR A N 1
ATOM 897 C CA . TYR A 1 111 ? 8.814 -0.985 -11.085 1.00 93.56 111 TYR A CA 1
ATOM 898 C C . TYR A 1 111 ? 9.856 -1.211 -9.985 1.00 93.56 111 TYR A C 1
ATOM 900 O O . TYR A 1 111 ? 9.667 -0.735 -8.864 1.00 93.56 111 TYR A O 1
ATOM 908 N N . LEU A 1 112 ? 10.992 -1.849 -10.295 1.00 94.50 112 LEU A N 1
ATOM 909 C CA . LEU A 1 112 ? 12.085 -2.024 -9.331 1.00 94.50 112 LEU A CA 1
ATOM 910 C C . LEU A 1 112 ? 12.575 -0.677 -8.793 1.00 94.50 112 LEU A C 1
ATOM 912 O O . LEU A 1 112 ? 12.781 -0.534 -7.589 1.00 94.50 112 LEU A O 1
ATOM 916 N N . GLN A 1 113 ? 12.753 0.315 -9.669 1.00 95.06 113 GLN A N 1
ATOM 917 C CA . GLN A 1 113 ? 13.182 1.652 -9.265 1.00 95.06 113 GLN A CA 1
ATOM 918 C C . GLN A 1 113 ? 12.170 2.312 -8.324 1.00 95.06 113 GLN A C 1
ATOM 920 O O . GLN A 1 113 ? 12.576 2.824 -7.281 1.00 95.06 113 GLN A O 1
ATOM 925 N N . HIS A 1 114 ? 10.879 2.272 -8.661 1.00 96.06 114 HIS A N 1
ATOM 926 C CA . HIS A 1 114 ? 9.809 2.828 -7.832 1.00 96.06 114 HIS A CA 1
ATOM 927 C C . HIS A 1 114 ? 9.798 2.199 -6.431 1.00 96.06 114 HIS A C 1
ATOM 929 O O . HIS A 1 114 ? 9.934 2.902 -5.427 1.00 96.06 114 HIS A O 1
ATOM 935 N N . TYR A 1 115 ? 9.726 0.868 -6.341 1.00 97.00 115 TYR A N 1
ATOM 936 C CA . TYR A 1 115 ? 9.622 0.181 -5.052 1.00 97.00 115 TYR A CA 1
ATOM 937 C C . TYR A 1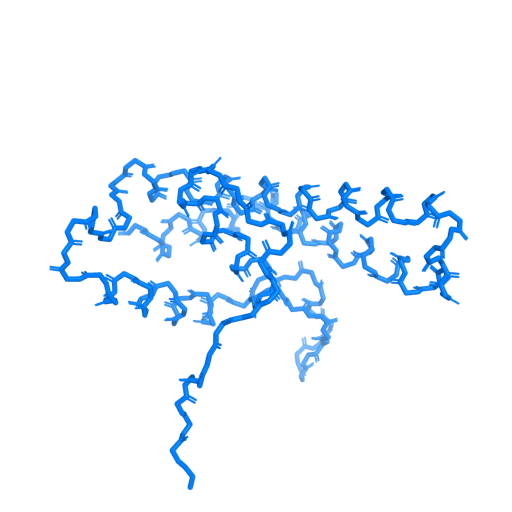 115 ? 10.931 0.205 -4.245 1.00 97.00 115 TYR A C 1
ATOM 939 O O . TYR A 1 115 ? 10.902 0.209 -3.011 1.00 97.00 115 TYR A O 1
ATOM 947 N N . SER A 1 116 ? 12.091 0.314 -4.902 1.00 96.88 116 SER A N 1
ATOM 948 C CA . SER A 1 116 ? 13.379 0.562 -4.236 1.00 96.88 116 SER A CA 1
ATOM 949 C C . SER A 1 116 ? 13.461 1.975 -3.640 1.00 96.88 116 SER A C 1
ATOM 951 O O . SER A 1 116 ? 13.883 2.151 -2.488 1.00 96.88 116 SER A O 1
ATOM 953 N N . ARG A 1 117 ? 12.990 2.995 -4.375 1.00 96.81 117 ARG A N 1
ATOM 954 C CA . ARG A 1 117 ? 12.844 4.367 -3.856 1.00 96.81 117 ARG A CA 1
ATOM 955 C C . ARG A 1 117 ? 11.858 4.398 -2.692 1.00 96.81 117 ARG A C 1
ATOM 957 O O . ARG A 1 117 ? 12.162 5.017 -1.672 1.00 96.81 117 ARG A O 1
ATOM 964 N N . PHE A 1 118 ? 10.751 3.660 -2.796 1.00 97.75 118 PHE A N 1
ATOM 965 C CA . PHE A 1 118 ? 9.768 3.553 -1.723 1.00 97.75 118 PHE A CA 1
ATOM 966 C C . PHE A 1 118 ? 10.324 2.896 -0.466 1.00 97.75 118 PHE A C 1
ATOM 968 O O . PHE A 1 118 ? 10.169 3.447 0.625 1.00 97.75 118 PHE A O 1
ATOM 975 N N . LEU A 1 119 ? 11.089 1.812 -0.606 1.00 97.44 119 LEU A N 1
ATOM 976 C CA . LEU A 1 119 ? 11.804 1.218 0.521 1.00 97.44 119 LEU A CA 1
ATOM 977 C C . LEU A 1 119 ? 12.741 2.236 1.181 1.00 97.44 119 LEU A C 1
ATOM 979 O O . LEU A 1 119 ? 12.697 2.434 2.393 1.00 97.44 119 LEU A O 1
ATOM 983 N N . THR A 1 120 ? 13.534 2.946 0.376 1.00 97.00 120 THR A N 1
ATOM 984 C CA . THR A 1 120 ? 14.445 3.993 0.862 1.00 97.00 120 THR A CA 1
ATOM 985 C C . THR A 1 120 ? 13.695 5.107 1.598 1.00 97.00 120 THR A C 1
ATOM 987 O O . THR A 1 120 ? 14.165 5.611 2.619 1.00 97.00 120 THR A O 1
ATOM 990 N N . TRP A 1 121 ? 12.517 5.502 1.112 1.00 97.44 121 TRP A N 1
ATOM 991 C CA . TRP A 1 121 ? 11.674 6.494 1.770 1.00 97.44 121 TRP A CA 1
ATOM 992 C C . TRP A 1 121 ? 11.141 5.987 3.116 1.00 97.44 121 TRP A C 1
ATOM 994 O O . TRP A 1 121 ? 11.189 6.739 4.093 1.00 97.44 121 TRP A O 1
ATOM 1004 N N . LEU A 1 122 ? 10.697 4.728 3.190 1.00 97.12 122 LEU A N 1
ATOM 1005 C CA . LEU A 1 122 ? 10.208 4.081 4.415 1.00 97.12 122 LEU A CA 1
ATOM 1006 C C . LEU A 1 122 ? 11.307 3.893 5.472 1.00 97.12 122 LEU A C 1
ATOM 1008 O O . LEU A 1 122 ? 11.011 3.890 6.667 1.00 97.12 122 LEU A O 1
ATOM 1012 N N . GLU A 1 123 ? 12.568 3.739 5.061 1.00 96.00 123 GLU A N 1
ATOM 1013 C CA . GLU A 1 123 ? 13.709 3.614 5.979 1.00 96.00 123 GLU A CA 1
ATOM 1014 C C . GLU A 1 123 ? 14.106 4.939 6.649 1.00 96.00 123 GLU A C 1
ATOM 1016 O O . GLU A 1 123 ? 14.759 4.946 7.697 1.00 96.00 123 GLU A O 1
ATOM 1021 N N . LYS A 1 124 ? 13.669 6.091 6.122 1.00 97.62 124 LYS A N 1
ATOM 1022 C CA . LYS A 1 124 ? 13.910 7.375 6.792 1.00 97.62 124 LYS A CA 1
ATOM 1023 C C . LYS A 1 124 ? 13.108 7.445 8.092 1.00 97.62 124 LYS A C 1
ATOM 1025 O O . LYS A 1 124 ? 11.878 7.424 8.085 1.00 97.62 124 LYS A O 1
ATOM 1030 N N . LYS A 1 125 ? 13.805 7.638 9.218 1.00 96.25 125 LYS A N 1
ATOM 1031 C CA . LYS A 1 125 ? 13.212 7.685 10.569 1.00 96.25 125 LYS A CA 1
ATOM 1032 C C . LYS A 1 125 ? 12.033 8.659 10.694 1.00 96.25 125 LYS A C 1
ATOM 1034 O O . LYS A 1 125 ? 11.049 8.337 11.350 1.00 96.25 125 LYS A O 1
ATOM 1039 N N . CYS A 1 126 ? 12.110 9.839 10.074 1.00 96.25 126 CYS A N 1
ATOM 1040 C CA . CYS A 1 126 ? 11.020 10.821 10.100 1.00 96.25 126 CYS A CA 1
ATOM 1041 C C . CYS A 1 126 ? 9.741 10.300 9.425 1.00 96.25 126 CYS A C 1
ATOM 1043 O O . CYS A 1 126 ? 8.658 10.459 9.982 1.00 96.25 126 CYS A O 1
ATOM 1045 N N . ASN A 1 127 ? 9.878 9.631 8.280 1.00 96.44 127 ASN A N 1
ATOM 1046 C CA . ASN A 1 127 ? 8.767 9.063 7.525 1.00 96.44 127 ASN A CA 1
ATOM 1047 C C . ASN A 1 127 ? 8.162 7.871 8.264 1.00 96.44 127 ASN A C 1
ATOM 1049 O O . ASN A 1 127 ? 6.952 7.821 8.466 1.00 96.44 127 ASN A O 1
ATOM 1053 N N . PHE A 1 128 ? 9.010 6.964 8.755 1.00 94.56 128 PHE A N 1
ATOM 1054 C CA . PHE A 1 128 ? 8.565 5.809 9.529 1.00 94.56 128 PHE A CA 1
ATOM 1055 C C . PHE A 1 128 ? 7.793 6.219 10.791 1.00 94.56 128 PHE A C 1
ATOM 1057 O O . PHE A 1 128 ? 6.704 5.716 11.059 1.00 94.56 128 PHE A O 1
ATOM 1064 N N . ASN A 1 129 ? 8.308 7.202 11.536 1.00 94.50 129 ASN A N 1
ATOM 1065 C CA . ASN A 1 129 ? 7.608 7.756 12.695 1.00 94.50 129 ASN A CA 1
ATOM 1066 C C . ASN A 1 129 ? 6.300 8.459 12.298 1.00 94.50 129 ASN A C 1
ATOM 1068 O O . ASN A 1 129 ? 5.336 8.438 13.061 1.00 94.50 129 ASN A O 1
ATOM 1072 N N . GLY A 1 130 ? 6.266 9.088 11.120 1.00 94.81 130 GLY A N 1
ATOM 1073 C CA . GLY A 1 130 ? 5.061 9.684 10.547 1.00 94.81 130 GLY A CA 1
ATOM 1074 C C . GLY A 1 130 ? 3.955 8.658 10.301 1.00 94.81 130 GLY A C 1
ATOM 1075 O O . GLY A 1 130 ? 2.803 8.944 10.605 1.00 94.81 130 GLY A O 1
ATOM 1076 N N . LEU A 1 131 ? 4.302 7.451 9.840 1.00 93.62 131 LEU A N 1
ATOM 1077 C CA . LEU A 1 131 ? 3.347 6.346 9.686 1.00 93.62 131 LEU A CA 1
ATOM 1078 C C . LEU A 1 131 ? 2.766 5.912 11.030 1.00 93.62 131 LEU A C 1
ATOM 1080 O O . LEU A 1 131 ? 1.554 5.778 11.154 1.00 93.62 131 LEU A O 1
ATOM 1084 N N . GLY A 1 132 ? 3.613 5.758 12.052 1.00 89.25 132 GLY A N 1
ATOM 1085 C CA . GLY A 1 132 ? 3.150 5.417 13.399 1.00 89.25 132 GLY A CA 1
ATOM 1086 C C . GLY A 1 132 ? 2.108 6.408 13.927 1.00 89.25 132 GLY A C 1
ATOM 1087 O O . GLY A 1 132 ? 1.092 5.988 14.457 1.00 89.25 132 GLY A O 1
ATOM 1088 N N . LYS A 1 133 ? 2.315 7.714 13.710 1.00 91.50 133 LYS A N 1
ATOM 1089 C CA . LYS A 1 133 ? 1.359 8.771 14.095 1.00 91.50 133 LYS A CA 1
ATOM 1090 C C . LYS A 1 133 ? 0.098 8.832 13.232 1.00 91.50 133 LYS A C 1
ATOM 1092 O O . LYS A 1 133 ? -0.865 9.474 13.622 1.00 91.50 133 LYS A O 1
ATOM 1097 N N . LEU A 1 134 ? 0.140 8.286 12.020 1.00 91.50 134 LEU A N 1
ATOM 1098 C CA . LEU A 1 134 ? -0.999 8.305 11.106 1.00 91.50 134 LEU A CA 1
ATOM 1099 C C . LEU A 1 134 ? -2.004 7.201 11.455 1.00 91.50 134 LEU A C 1
ATOM 1101 O O . LEU A 1 134 ? -3.205 7.404 11.282 1.00 91.50 134 LEU A O 1
ATOM 1105 N N . PHE A 1 135 ? -1.508 6.050 11.919 1.00 89.69 135 PHE A N 1
ATOM 1106 C CA . PHE A 1 135 ? -2.320 4.863 12.199 1.00 89.69 135 PHE A CA 1
ATOM 1107 C C . PHE A 1 135 ? -2.683 4.672 13.681 1.00 89.69 135 PHE A C 1
ATOM 1109 O O . PHE A 1 135 ? -3.591 3.890 13.962 1.00 89.69 135 PHE A O 1
ATOM 1116 N N . LEU A 1 136 ? -1.991 5.353 14.605 1.00 82.88 136 LEU A N 1
ATOM 1117 C CA . LEU A 1 136 ? -2.283 5.391 16.048 1.00 82.88 136 LEU A CA 1
ATOM 1118 C C . LEU A 1 136 ? -2.984 6.698 16.422 1.00 82.88 136 LEU A C 1
ATOM 1120 O O . LEU A 1 136 ? -3.949 6.624 17.212 1.00 82.88 136 LEU A O 1
#

Foldseek 3Di:
DPPDDPDDDDCVVPDDDDVLLVLLLCQLVPFQDLADDPVDGRQLAGPLVVNLVSLVVQQVVAPDPVHGQDPVSLQCSLVSNLVSLVVQLVVLVVQLPPVVRPPDNVVSVSSNVRSVSNNVNSPPPVRSVSSSVSSD

Secondary structure (DSSP, 8-state):
-----------TT-----HHHHHHHHHHHHHB--S-BTTB--TT-B-HHHHHHHHHHHHHH--STT-SPPHHHHHHHHHHHHHHHHHHHHHHHHHHH-TTT-S-HHHHHHHHHHHHHHHHHHHSHHHHHHHHHHH-